Protein 5LJL (pdb70)

Structure (mmCIF, N/CA/C/O backbone):
data_5LJL
#
_entry.id   5LJL
#
_cell.length_a   29.871
_cell.length_b   60.707
_cell.length_c   61.803
_cell.angle_alpha   90.00
_cell.angle_beta   90.00
_cell.angle_gamma   90.00
#
_symmetry.space_group_name_H-M   'P 21 21 21'
#
loop_
_entity.id
_entity.type
_entity.pdbx_description
1 polymer Flavodoxin
2 non-polymer 'PHOSPHATE ION'
3 water water
#
loop_
_atom_site.group_PDB
_atom_site.id
_atom_site.type_symbol
_atom_site.label_atom_id
_atom_site.label_alt_id
_atom_site.label_comp_id
_atom_site.label_asym_id
_atom_site.label_entity_id
_atom_site.label_seq_id
_atom_site.pdbx_PDB_ins_code
_atom_site.Cartn_x
_atom_site.Cartn_y
_atom_site.Cartn_z
_atom_site.occupancy
_atom_site.B_iso_or_equiv
_atom_site.auth_seq_id
_atom_site.auth_comp_id
_atom_site.auth_asym_id
_atom_site.auth_atom_id
_atom_site.pdbx_PDB_model_num
ATOM 1 N N . GLY A 1 1 ? -5.589 -1.032 -1.921 1.00 34.42 0 GLY A N 1
ATOM 2 C CA . GLY A 1 1 ? -4.187 -0.497 -1.847 1.00 33.18 0 GLY A CA 1
ATOM 3 C C . GLY A 1 1 ? -3.144 -1.593 -1.657 1.00 28.28 0 GLY A C 1
ATOM 4 O O . GLY A 1 1 ? -3.461 -2.738 -1.361 1.00 27.35 0 GLY A O 1
ATOM 5 N N . MET A 1 2 ? -1.877 -1.205 -1.735 1.00 25.94 1 MET A N 1
ATOM 6 C CA . MET A 1 2 ? -0.751 -2.126 -1.506 1.00 23.50 1 MET A CA 1
ATOM 7 C C . MET A 1 2 ? -0.816 -2.854 -0.161 1.00 27.82 1 MET A C 1
ATOM 8 O O . MET A 1 2 ? -0.424 -4.024 -0.066 1.00 27.69 1 MET A O 1
ATOM 13 N N . ALA A 1 3 ? -1.351 -2.161 0.862 1.00 26.22 2 ALA A N 1
ATOM 14 C CA . ALA A 1 3 ? -1.456 -2.619 2.264 1.00 21.41 2 ALA A CA 1
ATOM 15 C C . ALA A 1 3 ? -2.034 -1.404 3.047 1.00 19.78 2 ALA A C 1
ATOM 16 O O . ALA A 1 3 ? -2.190 -0.336 2.453 1.00 17.23 2 ALA A O 1
ATOM 18 N N . LEU A 1 4 ? -2.300 -1.574 4.343 1.00 18.66 3 LEU A N 1
ATOM 19 C CA . LEU A 1 4 ? -2.747 -0.498 5.249 1.00 16.32 3 LEU A CA 1
ATOM 20 C C . LEU A 1 4 ? -1.651 -0.197 6.314 1.00 14.92 3 LEU A C 1
ATOM 21 O O . LEU A 1 4 ? -1.226 -1.121 6.996 1.00 14.91 3 LEU A O 1
ATOM 26 N N . ALA A 1 5 ? -1.117 1.026 6.337 1.00 13.49 4 ALA A N 1
ATOM 27 C CA . ALA A 1 5 ? -0.144 1.479 7.351 1.00 12.22 4 ALA A CA 1
ATOM 28 C C . ALA A 1 5 ? -0.875 2.481 8.289 1.00 12.76 4 ALA A C 1
ATOM 29 O O . ALA A 1 5 ? -1.587 3.370 7.802 1.00 13.15 4 ALA A O 1
ATOM 31 N N . LYS A 1 6 ? -0.708 2.324 9.619 1.00 11.44 5 LYS A N 1
ATOM 32 C CA . LYS A 1 6 ? -1.227 3.289 10.648 1.00 11.93 5 LYS A CA 1
ATOM 33 C C . LYS A 1 6 ? -0.005 3.921 11.297 1.00 11.39 5 LYS A C 1
ATOM 34 O O . LYS A 1 6 ? 0.864 3.187 11.801 1.00 11.63 5 LYS A O 1
ATOM 40 N N . ILE A 1 7 ? 0.130 5.226 11.136 1.00 10.36 6 ILE A N 1
ATOM 41 C CA . ILE A 1 7 ? 1.214 6.005 11.739 1.00 10.39 6 ILE A CA 1
ATOM 42 C C . ILE A 1 7 ? 0.636 6.810 12.898 1.00 12.07 6 ILE A C 1
ATOM 43 O O . ILE A 1 7 ? -0.356 7.585 12.700 1.00 11.85 6 ILE A O 1
ATOM 48 N N . VAL A 1 8 ? 1.197 6.642 14.089 1.00 11.31 7 VAL A N 1
ATOM 49 C CA . VAL A 1 8 ? 0.727 7.376 15.280 1.00 11.84 7 VAL A CA 1
ATOM 50 C C . VAL A 1 8 ? 1.853 8.257 15.731 1.00 11.47 7 VAL A C 1
ATOM 51 O O . VAL A 1 8 ? 2.981 7.759 15.929 1.00 10.78 7 VAL A O 1
ATOM 55 N N . PHE A 1 9 ? 1.576 9.537 15.929 1.00 9.68 8 PHE A N 1
ATOM 56 C CA . PHE A 1 9 ? 2.611 10.490 16.282 1.00 10.91 8 PHE A CA 1
ATOM 57 C C . PHE A 1 9 ? 2.309 11.281 17.564 1.00 10.91 8 PHE A C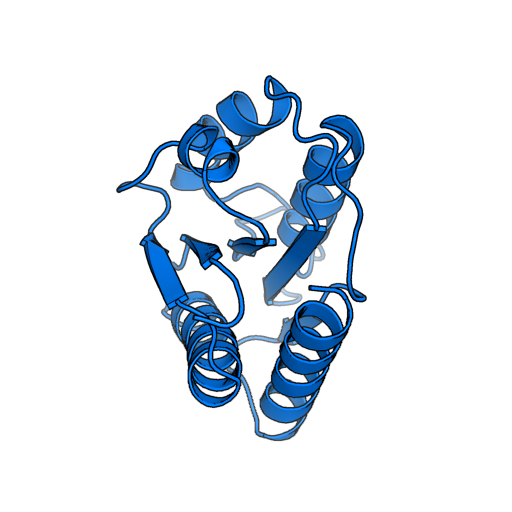 1
ATOM 58 O O . PHE A 1 9 ? 1.130 11.423 17.979 1.00 11.78 8 PHE A O 1
ATOM 66 N N . ALA A 1 10 ? 3.363 11.749 18.196 1.00 12.28 9 ALA A N 1
ATOM 67 C CA . ALA A 1 10 ? 3.299 12.772 19.236 1.00 12.72 9 ALA A CA 1
ATOM 68 C C . ALA A 1 10 ? 4.279 13.878 18.794 1.00 12.34 9 ALA A C 1
ATOM 69 O O . ALA A 1 10 ? 5.403 13.563 18.365 1.00 13.31 9 ALA A O 1
ATOM 71 N N . SER A 1 11 ? 3.913 15.129 18.996 1.00 12.74 10 SER A N 1
ATOM 72 C CA . SER A 1 11 ? 4.711 16.246 18.528 1.00 13.40 10 SER A CA 1
ATOM 73 C C . SER A 1 11 ? 4.401 17.475 19.369 1.00 16.05 10 SER A C 1
ATOM 74 O O . SER A 1 11 ? 3.224 17.826 19.496 1.00 16.28 10 SER A O 1
ATOM 77 N N . MET A 1 12 ? 5.420 18.090 19.944 1.00 16.34 11 MET A N 1
ATOM 78 C CA . MET A 1 12 ? 5.253 19.346 20.736 1.00 18.56 11 MET A CA 1
ATOM 79 C C . MET A 1 12 ? 5.525 20.577 19.876 1.00 17.59 11 MET A C 1
ATOM 80 O O . MET A 1 12 ? 4.711 21.531 19.895 1.00 18.06 11 MET A O 1
ATOM 85 N N . THR A 1 13 ? 6.666 20.603 19.187 1.00 16.27 12 THR A N 1
ATOM 86 C CA . THR A 1 13 ? 7.096 21.756 18.391 1.00 15.60 12 THR A CA 1
ATOM 87 C C . THR A 1 13 ? 7.127 21.451 16.858 1.00 14.61 12 THR A C 1
ATOM 88 O O . THR A 1 13 ? 7.709 22.182 16.075 1.00 14.81 12 THR A O 1
ATOM 92 N N . GLY A 1 14 ? 6.321 20.458 16.439 1.00 14.52 13 GLY A N 1
ATOM 93 C CA . GLY A 1 14 ? 6.073 20.195 15.006 1.00 13.50 13 GLY A CA 1
ATOM 94 C C . GLY A 1 14 ? 7.036 19.318 14.244 1.00 13.24 13 GLY A C 1
ATOM 95 O O . GLY A 1 14 ? 6.708 18.854 13.137 1.00 14.76 13 GLY A O 1
ATOM 96 N N . ASN A 1 15 ? 8.219 19.088 14.783 1.00 13.16 14 ASN A N 1
ATOM 97 C CA . ASN A 1 15 ? 9.221 18.361 14.009 1.00 12.86 14 ASN A CA 1
ATOM 98 C C . ASN A 1 15 ? 8.806 16.945 13.759 1.00 11.53 14 ASN A C 1
ATOM 99 O O . ASN A 1 15 ? 8.996 16.379 12.641 1.00 11.19 14 ASN A O 1
ATOM 104 N N . THR A 1 16 ? 8.318 16.295 14.812 1.00 10.23 15 THR A N 1
ATOM 105 C CA . THR A 1 16 ? 7.935 14.915 14.717 1.00 11.23 15 THR A CA 1
ATOM 106 C C . THR A 1 16 ? 6.725 14.724 13.862 1.00 11.67 15 THR A C 1
ATOM 107 O O . THR A 1 16 ? 6.647 13.747 13.131 1.00 12.15 15 THR A O 1
ATOM 111 N N . GLU A 1 17 ? 5.772 15.672 13.880 1.00 12.41 16 GLU A N 1
ATOM 112 C CA . GLU A 1 17 ? 4.648 15.614 12.969 1.00 12.86 16 GLU A CA 1
ATOM 113 C C . GLU A 1 17 ? 5.073 15.661 11.481 1.00 12.54 16 GLU A C 1
ATOM 114 O O . GLU A 1 17 ? 4.600 14.829 10.653 1.00 13.15 16 GLU A O 1
ATOM 120 N N . GLU A 1 18 ? 6.032 16.514 11.194 1.00 13.43 17 GLU A N 1
ATOM 121 C CA . GLU A 1 18 ? 6.533 16.690 9.840 1.00 15.31 17 GLU A CA 1
ATOM 122 C C . GLU A 1 18 ? 7.206 15.382 9.349 1.00 14.26 17 GLU A C 1
ATOM 123 O O . GLU A 1 18 ? 7.025 14.947 8.211 1.00 13.65 17 GLU A O 1
ATOM 129 N N . ILE A 1 19 ? 7.931 14.754 10.250 1.00 12.77 18 ILE A N 1
ATOM 130 C CA . ILE A 1 19 ? 8.585 13.458 9.981 1.00 12.83 18 ILE A CA 1
ATOM 131 C C . ILE A 1 19 ? 7.590 12.373 9.706 1.00 12.47 18 ILE A C 1
ATOM 132 O O . ILE A 1 19 ? 7.799 11.574 8.773 1.00 12.79 18 ILE A O 1
ATOM 137 N N . ALA A 1 20 ? 6.526 12.292 10.516 1.00 11.33 19 ALA A N 1
ATOM 138 C CA . ALA A 1 20 ? 5.441 11.326 10.289 1.00 12.02 19 ALA A CA 1
ATOM 139 C C . ALA A 1 20 ? 4.869 11.527 8.876 1.00 12.45 19 ALA A C 1
ATOM 140 O O . ALA A 1 20 ? 4.562 10.575 8.134 1.00 11.56 19 ALA A O 1
ATOM 142 N N . ASP A 1 21 ? 4.635 12.793 8.552 1.00 15.12 20 ASP A N 1
ATOM 143 C CA . ASP A 1 21 ? 4.087 13.168 7.251 1.00 16.01 20 ASP A CA 1
ATOM 144 C C . ASP A 1 21 ? 4.967 12.810 6.056 1.00 14.27 20 ASP A C 1
ATOM 145 O O . ASP A 1 21 ? 4.407 12.366 5.012 1.00 15.02 20 ASP A O 1
ATOM 150 N N . ILE A 1 22 ? 6.284 12.943 6.208 1.00 12.78 21 ILE A N 1
ATOM 151 C CA . ILE A 1 22 ? 7.202 12.509 5.176 1.00 13.21 21 ILE A CA 1
ATOM 152 C C . ILE A 1 22 ? 7.066 11.007 4.909 1.00 13.61 21 ILE A C 1
ATOM 153 O O . ILE A 1 22 ? 7.096 10.559 3.746 1.00 12.05 21 ILE A O 1
ATOM 158 N N . VAL A 1 23 ? 7.035 10.229 5.998 1.00 11.37 22 VAL A N 1
ATOM 159 C CA . VAL A 1 23 ? 6.892 8.786 5.850 1.00 12.23 22 VAL A CA 1
ATOM 160 C C . VAL A 1 23 ? 5.559 8.409 5.206 1.00 11.66 22 VAL A C 1
ATOM 161 O O . VAL A 1 23 ? 5.541 7.627 4.257 1.00 13.31 22 VAL A O 1
ATOM 165 N N . ALA A 1 24 ? 4.456 9.025 5.678 1.00 12.21 23 ALA A N 1
ATOM 166 C CA . ALA A 1 24 ? 3.124 8.806 5.153 1.00 12.39 23 ALA A CA 1
ATOM 167 C C . ALA A 1 24 ? 3.074 9.096 3.669 1.00 13.42 23 ALA A C 1
ATOM 168 O O . ALA A 1 24 ? 2.489 8.318 2.954 1.00 14.45 23 ALA A O 1
ATOM 170 N N . ASP A 1 25 ? 3.685 10.207 3.249 1.00 13.48 24 ASP A N 1
ATOM 171 C CA . ASP A 1 25 ? 3.634 10.625 1.849 1.00 15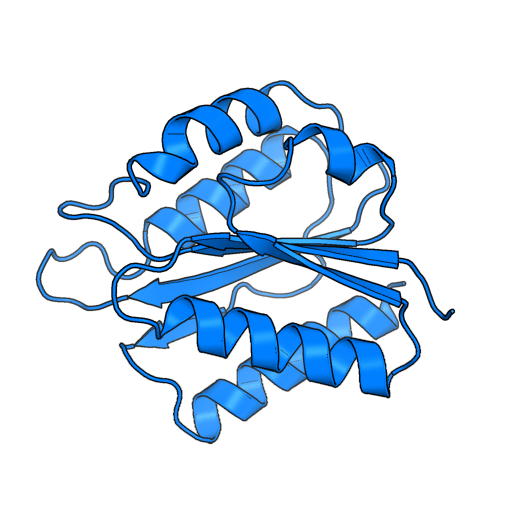.10 24 ASP A CA 1
ATOM 172 C C . ASP A 1 25 ? 4.352 9.629 0.946 1.00 14.19 24 ASP A C 1
ATOM 173 O O . ASP A 1 25 ? 3.830 9.310 -0.173 1.00 15.11 24 ASP A O 1
ATOM 178 N N . LYS A 1 26 ? 5.488 9.081 1.390 1.00 12.27 25 LYS A N 1
ATOM 179 C CA . LYS A 1 26 ? 6.195 8.099 0.529 1.00 12.16 25 LYS A CA 1
ATOM 180 C C . LYS A 1 26 ? 5.325 6.821 0.454 1.00 11.49 25 LYS A C 1
ATOM 181 O O . LYS A 1 26 ? 5.130 6.240 -0.613 1.00 12.17 25 LYS A O 1
ATOM 187 N N . LEU A 1 27 ? 4.803 6.348 1.592 1.00 10.90 26 LEU A N 1
ATOM 188 C CA . LEU A 1 27 ? 3.933 5.169 1.590 1.00 11.29 26 LEU A CA 1
ATOM 189 C C . LEU A 1 27 ? 2.699 5.310 0.680 1.00 12.35 26 LEU A C 1
ATOM 190 O O . LEU A 1 27 ? 2.354 4.340 -0.029 1.00 11.92 26 LEU A O 1
ATOM 195 N N . ARG A 1 28 ? 2.096 6.498 0.691 1.00 14.03 27 ARG A N 1
ATOM 196 C CA . ARG A 1 28 ? 0.969 6.752 -0.223 1.00 13.16 27 ARG A CA 1
ATOM 197 C C . ARG A 1 28 ? 1.414 6.705 -1.679 1.00 14.12 27 ARG A C 1
ATOM 198 O O . ARG A 1 28 ? 0.777 6.042 -2.487 1.00 14.41 27 ARG A O 1
ATOM 206 N N . ASP A 1 29 ? 2.557 7.296 -1.968 1.00 13.90 28 ASP A N 1
ATOM 207 C CA . ASP A 1 29 ? 3.097 7.297 -3.345 1.00 14.89 28 ASP A CA 1
ATOM 208 C C . ASP A 1 29 ? 3.392 5.895 -3.812 1.00 15.96 28 ASP A C 1
ATOM 209 O O . ASP A 1 29 ? 3.391 5.671 -5.039 1.00 16.87 28 ASP A O 1
ATOM 214 N N . LEU A 1 30 ? 3.712 4.973 -2.884 1.00 13.09 29 LEU A N 1
ATOM 215 C CA . LEU A 1 30 ? 3.933 3.530 -3.196 1.00 12.55 29 LEU A CA 1
ATOM 216 C C . LEU A 1 30 ? 2.666 2.689 -3.273 1.00 12.63 29 LEU A C 1
ATOM 217 O O . LEU A 1 30 ? 2.682 1.485 -3.538 1.00 14.36 29 LEU A O 1
ATOM 222 N N . GLY A 1 31 ? 1.545 3.334 -3.069 1.00 13.09 30 GLY A N 1
ATOM 223 C CA . GLY A 1 31 ? 0.276 2.629 -3.193 1.00 14.21 30 GLY A CA 1
ATOM 224 C C . GLY A 1 31 ? -0.377 2.112 -1.965 1.00 16.14 30 GLY A C 1
ATOM 225 O O . GLY A 1 31 ? -1.407 1.435 -2.062 1.00 18.57 30 GLY A O 1
ATOM 226 N N . LEU A 1 32 ? 0.178 2.397 -0.773 1.00 14.62 31 LEU A N 1
ATOM 227 C CA . LEU A 1 32 ? -0.504 1.969 0.454 1.00 15.47 31 LEU A CA 1
ATOM 228 C C . LEU A 1 32 ? -1.636 2.970 0.844 1.00 15.83 31 LEU A C 1
ATOM 229 O O . LEU A 1 32 ? -1.595 4.148 0.477 1.00 17.09 31 LEU A O 1
ATOM 234 N N . ASP A 1 33 ? -2.609 2.440 1.587 1.00 17.43 32 ASP A N 1
ATOM 235 C CA . ASP A 1 33 ? -3.553 3.273 2.308 1.00 20.37 32 ASP A CA 1
ATOM 236 C C . ASP A 1 33 ? -2.837 3.623 3.591 1.00 16.93 32 ASP A C 1
ATOM 237 O O . ASP A 1 33 ? -2.278 2.725 4.213 1.00 17.49 32 ASP A O 1
ATOM 242 N N . VAL A 1 34 ? -2.879 4.882 3.986 1.00 17.03 33 VAL A N 1
ATOM 243 C CA . VAL A 1 34 ? -2.240 5.283 5.243 1.00 17.88 33 VAL A CA 1
ATOM 244 C C . VAL A 1 34 ? -3.111 6.185 6.100 1.00 18.59 33 VAL A C 1
ATOM 245 O O . VAL A 1 34 ? -3.723 7.153 5.581 1.00 18.17 33 VA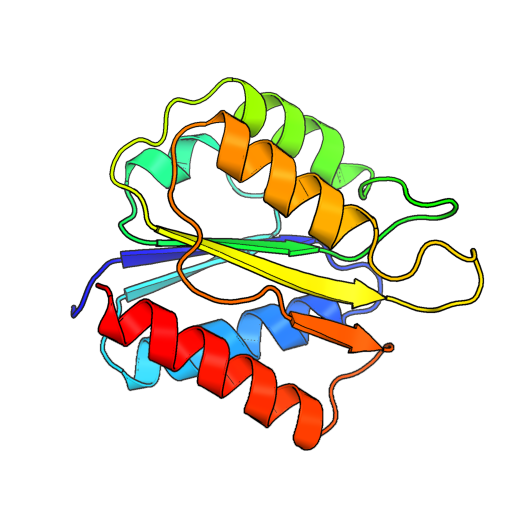L A O 1
ATOM 249 N N . ASP A 1 35 ? -3.194 5.828 7.377 1.00 14.01 34 ASP A N 1
ATOM 250 C CA . ASP A 1 35 ? -3.783 6.713 8.392 1.00 15.25 34 ASP A CA 1
ATOM 251 C C . ASP A 1 35 ? -2.646 7.379 9.173 1.00 13.67 34 ASP A C 1
ATOM 252 O O . ASP A 1 35 ? -1.708 6.670 9.549 1.00 13.82 34 ASP A O 1
ATOM 257 N N . VAL A 1 36 ? -2.731 8.679 9.462 1.00 12.85 35 VAL A N 1
ATOM 258 C CA . VAL A 1 36 ? -1.729 9.441 10.231 1.00 15.08 35 VAL A CA 1
ATOM 259 C C . VAL A 1 36 ? -2.536 10.147 11.325 1.00 15.52 35 VAL A C 1
ATOM 260 O O . VAL A 1 36 ? -3.426 10.970 11.033 1.00 15.44 35 VAL A O 1
ATOM 264 N N . ASP A 1 37 ? -2.286 9.785 12.568 1.00 15.18 36 ASP A N 1
ATOM 265 C CA . ASP A 1 37 ? -3.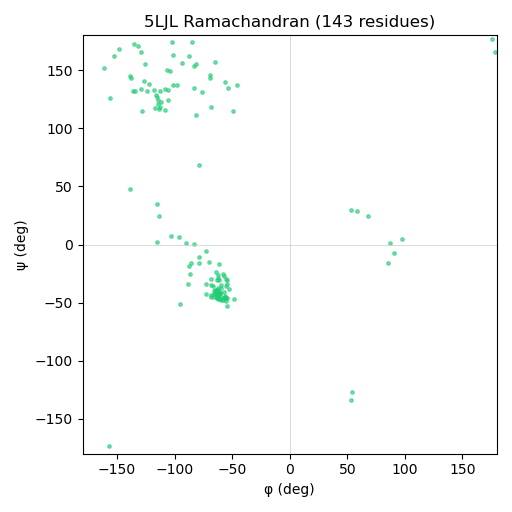082 10.329 13.679 1.00 15.84 36 ASP A CA 1
ATOM 266 C C . ASP A 1 37 ? -2.208 10.683 14.858 1.00 15.17 36 ASP A C 1
ATOM 267 O O . ASP A 1 37 ? -1.261 9.972 15.168 1.00 12.93 36 ASP A O 1
ATOM 272 N N . GLU A 1 38 ? -2.560 11.779 15.553 1.00 15.99 37 GLU A N 1
ATOM 273 C CA . GLU A 1 38 ? -1.934 12.088 16.828 1.00 17.43 37 GLU A CA 1
ATOM 274 C C . GLU A 1 38 ? -2.373 11.087 17.831 1.00 14.90 37 GLU A C 1
ATOM 275 O O . GLU A 1 38 ? -3.520 10.568 17.733 1.00 14.68 37 GLU A O 1
ATOM 281 N N . CYS A 1 39 ? -1.450 10.717 18.723 1.00 13.54 38 CYS A N 1
ATOM 282 C CA . CYS A 1 39 ? -1.695 9.675 19.689 1.00 15.49 38 CYS A CA 1
ATOM 283 C C . CYS A 1 39 ? -2.897 9.901 20.599 1.00 18.14 38 CYS A C 1
ATOM 284 O O . CYS A 1 39 ? -3.490 8.902 21.005 1.00 20.18 38 CYS A O 1
ATOM 287 N N . THR A 1 40 ? -3.282 11.165 20.843 1.00 20.33 39 THR A N 1
ATOM 288 C CA . THR A 1 40 ? -4.500 11.449 21.642 1.00 25.60 39 THR A CA 1
ATOM 289 C C . THR A 1 40 ? -5.789 11.139 20.888 1.00 24.62 39 THR A C 1
ATOM 290 O O . THR A 1 40 ? -6.847 11.304 21.450 1.00 23.88 39 THR A O 1
ATOM 294 N N . THR A 1 41 ? -5.737 10.772 19.611 1.00 19.43 40 THR A N 1
ATOM 295 C CA . THR A 1 41 ? -6.964 10.629 18.836 1.00 16.25 40 THR A CA 1
ATOM 296 C C . THR A 1 41 ? -7.234 9.189 18.363 1.00 15.54 40 THR A C 1
ATOM 297 O O . THR A 1 41 ? -8.161 8.975 17.583 1.00 15.98 40 THR A O 1
ATOM 301 N N . VAL A 1 42 ? -6.357 8.243 18.745 1.00 15.58 41 VAL A N 1
ATOM 302 C CA . VAL A 1 42 ? -6.555 6.857 18.342 1.00 14.57 41 VAL A CA 1
ATOM 303 C C . VAL A 1 42 ? -6.318 5.938 19.543 1.00 13.92 41 VAL A C 1
ATOM 304 O O . VAL A 1 42 ? -5.855 6.390 20.596 1.00 14.71 41 VAL A O 1
ATOM 308 N N . ASP A 1 43 ? -6.619 4.656 19.355 1.00 14.33 42 ASP A N 1
ATOM 309 C CA A ASP A 1 43 ? -6.308 3.620 20.353 0.50 14.28 42 ASP A CA 1
ATOM 310 C CA B ASP A 1 43 ? -6.338 3.594 20.334 0.50 14.11 42 ASP A CA 1
ATOM 311 C C . ASP A 1 43 ? -5.172 2.771 19.855 1.00 13.10 42 ASP A C 1
ATOM 312 O O . ASP A 1 43 ? -5.120 2.480 18.654 1.00 12.09 42 ASP A O 1
ATOM 321 N N . ALA A 1 44 ? -4.277 2.373 20.748 1.00 13.76 43 ALA A N 1
ATOM 322 C CA . ALA A 1 44 ? -3.173 1.452 20.322 1.00 13.07 43 ALA A CA 1
ATOM 323 C C . ALA A 1 44 ? -3.753 0.220 19.608 1.00 12.41 43 ALA A C 1
ATOM 324 O O . ALA A 1 44 ? -3.191 -0.291 18.607 1.00 12.34 43 ALA A O 1
ATOM 326 N N . SER A 1 45 ? -4.892 -0.296 20.090 1.00 12.29 44 SER A N 1
ATOM 327 C CA . SER A 1 45 ? -5.503 -1.483 19.505 1.00 13.65 44 SER A CA 1
ATOM 328 C C . SER A 1 45 ? -5.921 -1.356 18.043 1.00 13.47 44 SER A C 1
ATOM 329 O O . SER A 1 45 ? -6.120 -2.392 17.340 1.00 13.76 44 SER A O 1
ATOM 332 N N . ASP A 1 46 ? -6.028 -0.142 17.524 1.00 12.75 45 ASP A N 1
ATOM 333 C CA . ASP A 1 46 ? -6.297 0.072 16.114 1.00 13.50 45 ASP A CA 1
ATOM 334 C C . ASP A 1 46 ? -5.223 -0.579 15.259 1.00 12.69 45 ASP A C 1
ATOM 335 O O . ASP A 1 46 ? -5.494 -0.939 14.117 1.00 13.05 45 ASP A O 1
ATOM 340 N N . PHE A 1 47 ? -4.028 -0.748 15.808 1.00 12.64 46 PHE A N 1
ATOM 341 C CA . PHE A 1 47 ? -2.945 -1.500 15.101 1.00 12.04 46 PHE A CA 1
ATOM 342 C C . PHE A 1 47 ? -3.321 -2.919 14.662 1.00 13.32 46 PHE A C 1
ATOM 343 O O . PHE A 1 47 ? -2.736 -3.418 13.651 1.00 14.58 46 PHE A O 1
ATOM 351 N N . LEU A 1 48 ? -4.223 -3.575 15.407 1.00 13.07 47 LEU A N 1
ATOM 352 C CA . LEU A 1 48 ? -4.689 -4.923 14.948 1.00 14.75 47 LEU A CA 1
ATOM 353 C C . LEU A 1 48 ? -5.226 -4.941 13.548 1.00 15.19 47 LEU A C 1
ATOM 354 O O . LEU A 1 48 ? -5.156 -5.982 12.888 1.00 16.43 47 LEU A O 1
ATOM 359 N N . GLU A 1 49 ? -5.812 -3.824 13.118 1.00 14.94 48 GLU A N 1
ATOM 360 C CA . GLU A 1 49 ? -6.379 -3.697 11.783 1.00 17.73 48 GLU A CA 1
ATOM 361 C C . GLU A 1 49 ? -5.384 -3.448 10.675 1.00 18.15 48 GLU A C 1
ATOM 362 O O . GLU A 1 49 ? -5.720 -3.581 9.496 1.00 21.15 48 GLU A O 1
ATOM 368 N N . ALA A 1 50 ? -4.151 -3.050 10.988 1.00 15.46 49 ALA A N 1
ATOM 369 C CA . ALA A 1 50 ? -3.217 -2.655 9.949 1.00 15.92 49 ALA A CA 1
ATOM 370 C C . ALA A 1 50 ? -2.193 -3.729 9.617 1.00 14.70 49 ALA A C 1
ATOM 371 O O . ALA A 1 50 ? -1.947 -4.639 10.386 1.00 16.76 49 ALA A O 1
ATOM 373 N N . ASP A 1 51 ? -1.549 -3.576 8.481 1.00 13.66 50 ASP A N 1
ATOM 374 C CA . ASP A 1 51 ? -0.409 -4.456 8.121 1.00 14.11 50 ASP A CA 1
ATOM 375 C C . ASP A 1 51 ? 0.880 -3.877 8.652 1.00 13.99 50 ASP A C 1
ATOM 376 O O . ASP A 1 51 ? 1.824 -4.645 8.992 1.00 14.62 50 ASP A O 1
ATOM 381 N N . ILE A 1 52 ? 0.975 -2.544 8.682 1.00 12.58 51 ILE A N 1
ATOM 382 C CA . ILE A 1 52 ? 2.199 -1.862 9.189 1.00 12.88 51 ILE A CA 1
ATOM 383 C C . ILE A 1 52 ? 1.776 -0.936 10.282 1.00 12.62 51 ILE A C 1
ATOM 384 O O . ILE A 1 52 ? 0.786 -0.225 10.151 1.00 12.67 51 ILE A O 1
ATOM 389 N N . ALA A 1 53 ? 2.491 -0.998 11.392 1.00 11.06 52 ALA A N 1
ATOM 390 C CA . ALA A 1 53 ? 2.338 -0.080 12.573 1.00 10.63 52 ALA A CA 1
ATOM 391 C C . ALA A 1 53 ? 3.583 0.781 12.756 1.00 9.66 52 ALA A C 1
ATOM 392 O O . ALA A 1 53 ? 4.656 0.193 12.933 1.00 9.30 52 ALA A O 1
ATOM 394 N N . ILE A 1 54 ? 3.434 2.108 12.787 1.00 9.14 53 ILE A N 1
ATOM 395 C CA . ILE A 1 54 ? 4.555 3.047 12.941 1.00 9.07 53 ILE A CA 1
ATOM 396 C C . ILE A 1 54 ? 4.224 4.028 14.083 1.00 9.75 53 ILE A C 1
ATOM 397 O O . ILE A 1 54 ? 3.085 4.590 14.130 1.00 9.69 53 ILE A O 1
ATOM 402 N N . VAL A 1 55 ? 5.210 4.241 14.954 1.00 8.91 54 VAL A N 1
ATOM 403 C CA . VAL A 1 55 ? 5.178 5.310 15.940 1.00 8.85 54 VAL A CA 1
ATOM 404 C C . VAL A 1 55 ? 6.246 6.315 15.574 1.00 9.11 54 VAL A C 1
ATOM 405 O O . VAL A 1 55 ? 7.396 5.930 15.308 1.00 8.78 54 VAL A O 1
ATOM 409 N N . ALA A 1 56 ? 5.824 7.580 15.581 1.00 9.61 55 ALA A N 1
ATOM 410 C CA . ALA A 1 56 ? 6.743 8.710 15.447 1.00 8.88 55 ALA A CA 1
ATOM 411 C C . ALA A 1 56 ? 6.659 9.506 16.733 1.00 9.92 55 ALA A C 1
ATOM 412 O O . ALA A 1 56 ? 5.593 10.041 17.067 1.00 11.61 55 ALA A O 1
ATOM 414 N N . THR A 1 57 ? 7.731 9.629 17.486 1.00 9.76 56 THR A N 1
ATOM 415 C CA . THR A 1 57 ? 7.684 10.302 18.795 1.00 10.96 56 THR A CA 1
ATOM 416 C C . THR A 1 57 ? 8.867 11.204 19.075 1.00 10.29 56 THR A C 1
ATOM 417 O O . THR A 1 57 ? 9.985 10.880 18.738 1.00 11.17 56 THR A O 1
ATOM 421 N N . TYR A 1 58 ? 8.613 12.306 19.767 1.00 10.72 57 TYR A N 1
ATOM 422 C CA . TYR A 1 58 ? 9.666 13.120 20.405 1.00 11.24 57 TYR A CA 1
ATOM 423 C C . TYR A 1 58 ? 9.946 12.448 21.800 1.00 12.14 57 TYR A C 1
ATOM 424 O O . TYR A 1 58 ? 9.294 11.489 22.185 1.00 12.14 57 TYR A O 1
ATOM 433 N N . THR A 1 59 ? 10.946 12.960 22.484 1.00 11.94 58 THR A N 1
ATOM 434 C CA . THR A 1 59 ? 11.350 12.487 23.804 1.00 12.82 58 THR A CA 1
ATOM 435 C C . THR A 1 59 ? 11.262 13.705 24.768 1.00 14.80 58 THR A C 1
ATOM 436 O O . THR A 1 59 ? 11.669 14.801 24.416 1.00 14.68 58 THR A O 1
ATOM 440 N N . TYR A 1 60 ? 10.754 13.486 25.979 1.00 17.00 59 TYR A N 1
ATOM 441 C CA . TYR A 1 60 ? 10.434 14.570 26.880 1.00 23.80 59 TYR A CA 1
ATOM 442 C C . TYR A 1 60 ? 11.399 14.545 28.073 1.00 27.38 59 TYR A C 1
ATOM 443 O O . TYR A 1 60 ? 11.554 13.517 28.710 1.00 28.05 59 TYR A O 1
ATOM 452 N N . GLY A 1 61 ? 12.106 15.661 28.285 1.00 31.82 60 GLY A N 1
ATOM 453 C CA . GLY A 1 61 ? 13.090 15.784 29.359 1.00 29.94 60 GLY A CA 1
ATOM 454 C C . GLY A 1 61 ? 14.115 14.677 29.343 1.00 28.26 60 GLY A C 1
ATOM 455 O O . GLY A 1 61 ? 14.626 14.227 28.266 1.00 26.72 60 GLY A O 1
ATOM 456 N N . ASP A 1 62 ? 14.340 14.139 30.528 1.00 28.42 61 ASP A N 1
ATOM 457 C CA . ASP A 1 62 ? 15.373 13.166 30.734 1.00 30.20 61 ASP A CA 1
ATOM 458 C C . ASP A 1 62 ? 14.876 11.794 30.229 1.00 29.88 61 ASP A C 1
ATOM 459 O O . ASP A 1 62 ? 14.649 10.866 31.037 1.00 29.18 61 ASP A O 1
ATOM 464 N N . GLY A 1 63 ? 14.721 11.678 28.899 1.00 23.21 62 GLY A N 1
ATOM 465 C CA . GLY A 1 63 ? 14.449 10.404 28.264 1.00 23.74 62 GLY A CA 1
ATOM 466 C C . GLY A 1 63 ? 13.104 9.773 28.538 1.00 23.25 62 GLY A C 1
ATOM 467 O O . GLY A 1 63 ? 12.998 8.557 28.458 1.00 24.39 62 GLY A O 1
ATOM 468 N N . GLU A 1 64 ? 12.113 10.586 28.880 1.00 20.32 63 GLU A N 1
ATOM 469 C CA . GLU A 1 64 ? 10.809 10.110 29.091 1.00 20.40 63 GLU A CA 1
ATOM 470 C C . GLU A 1 64 ? 9.994 10.081 27.771 1.00 17.09 63 GLU A C 1
ATOM 471 O O . GLU A 1 64 ? 10.269 10.748 26.720 1.00 15.51 63 GLU A O 1
ATOM 477 N N . LEU A 1 65 ? 8.932 9.305 27.858 1.00 15.39 64 LEU A N 1
ATOM 478 C CA . LEU A 1 65 ? 7.922 9.331 26.875 1.00 14.22 64 LEU A CA 1
ATOM 479 C C . LEU A 1 65 ? 7.170 10.681 26.982 1.00 14.30 64 LEU A C 1
ATOM 480 O O . LEU A 1 65 ? 7.072 11.256 28.079 1.00 15.43 64 LEU A O 1
ATOM 485 N N . PRO A 1 66 ? 6.706 11.232 25.845 1.00 13.10 65 PRO A N 1
ATOM 486 C CA . PRO A 1 66 ? 5.680 12.257 25.918 1.00 12.68 65 PRO A CA 1
ATOM 487 C C . PRO A 1 66 ? 4.553 11.878 26.878 1.00 13.69 65 PRO A C 1
ATOM 488 O O . PRO A 1 66 ? 4.070 10.743 26.882 1.00 13.06 65 PRO A O 1
ATOM 492 N N . ASP A 1 67 ? 4.117 12.879 27.678 1.00 14.33 66 ASP A N 1
ATOM 493 C CA . ASP A 1 67 ? 3.029 12.662 28.595 1.00 15.88 66 ASP A CA 1
ATOM 494 C C . ASP A 1 67 ? 1.862 11.980 27.904 1.00 14.53 66 ASP A C 1
ATOM 49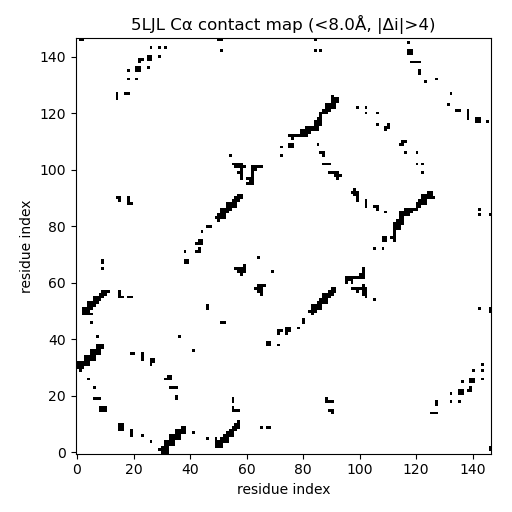5 O O . ASP A 1 67 ? 1.277 11.019 28.396 1.00 18.58 66 ASP A O 1
ATOM 500 N N . GLU A 1 68 ? 1.503 12.500 26.727 1.00 15.91 67 GLU A N 1
ATOM 501 C CA . GLU A 1 68 ? 0.357 12.020 25.987 1.00 15.88 67 GLU A CA 1
ATOM 502 C C . GLU A 1 68 ? 0.579 10.594 25.382 1.00 16.01 67 GLU A C 1
ATOM 503 O O . GLU A 1 68 ? -0.380 9.952 24.921 1.00 18.30 67 GLU A O 1
ATOM 509 N N . MET A 1 69 ? 1.828 10.146 25.350 1.00 14.02 68 MET A N 1
ATOM 510 C CA . MET A 1 69 ? 2.211 8.809 24.928 1.00 14.78 68 MET A CA 1
ATOM 511 C C . MET A 1 69 ? 2.150 7.773 26.058 1.00 14.63 68 MET A C 1
ATOM 512 O O . MET A 1 69 ? 2.128 6.578 25.768 1.00 14.65 68 MET A O 1
ATOM 517 N N . MET A 1 70 ? 2.079 8.185 27.321 1.00 16.54 69 MET A N 1
ATOM 518 C CA . MET A 1 70 ? 2.145 7.198 28.411 1.00 17.65 69 MET A CA 1
ATOM 519 C C . MET A 1 70 ? 1.004 6.185 28.369 1.00 15.17 69 MET A C 1
ATOM 520 O O . MET A 1 70 ? 1.242 4.996 28.425 1.00 14.85 69 MET A O 1
ATOM 525 N N . ASP A 1 71 ? -0.205 6.643 28.182 1.00 15.59 70 ASP A N 1
ATOM 526 C CA . ASP A 1 71 ? -1.360 5.755 28.037 1.00 18.98 70 ASP A CA 1
ATOM 527 C C . ASP A 1 71 ? -1.326 4.851 26.787 1.00 15.87 70 ASP A C 1
ATOM 528 O O . ASP A 1 71 ? -1.657 3.698 26.824 1.00 13.92 70 ASP A O 1
ATOM 533 N N . PHE A 1 72 ? -0.899 5.435 25.653 1.00 14.52 71 PHE A N 1
ATOM 534 C CA . PHE A 1 72 ? -0.782 4.731 24.396 1.00 12.20 71 PHE A CA 1
ATOM 535 C C . PHE A 1 72 ? 0.278 3.590 24.547 1.00 11.73 71 PHE A C 1
ATOM 536 O O . PHE A 1 72 ? 0.083 2.497 24.090 1.00 12.90 71 PHE A O 1
ATOM 544 N N . TYR A 1 73 ? 1.418 3.922 25.159 1.00 11.33 72 TYR A N 1
ATOM 545 C CA . TYR A 1 73 ? 2.485 2.931 25.420 1.00 10.75 72 TYR A CA 1
ATOM 546 C C . TYR A 1 73 ? 1.926 1.767 26.267 1.00 10.86 72 TYR A C 1
ATOM 547 O O . TYR A 1 73 ? 2.244 0.615 25.990 1.00 10.53 72 TYR A O 1
ATOM 556 N N . GLU A 1 74 ? 1.199 2.107 27.341 1.00 10.86 73 GLU A N 1
ATOM 557 C CA . GLU A 1 74 ? 0.638 1.072 28.211 1.00 12.54 73 GLU A CA 1
ATOM 558 C C . GLU A 1 74 ? -0.285 0.160 27.457 1.00 12.97 73 GLU A C 1
ATOM 559 O O . GLU A 1 74 ? -0.200 -1.086 27.611 1.00 12.52 73 GLU A O 1
ATOM 565 N N . ASP A 1 75 ? -1.181 0.774 26.679 1.00 12.43 74 ASP A N 1
ATOM 566 C CA . ASP A 1 75 ? -2.091 -0.006 25.888 1.00 13.72 74 ASP A CA 1
ATOM 567 C C . ASP A 1 75 ? -1.378 -0.873 24.851 1.00 12.69 74 ASP A C 1
ATOM 568 O O . ASP A 1 75 ? -1.720 -2.082 24.691 1.00 11.74 74 ASP A O 1
ATOM 573 N N . LEU A 1 76 ? -0.381 -0.296 24.170 1.00 11.50 75 LEU A N 1
ATOM 574 C CA . LEU A 1 76 ? 0.375 -1.057 23.189 1.00 11.01 75 LEU A CA 1
ATOM 575 C C . LEU A 1 76 ? 1.141 -2.267 23.824 1.00 11.38 75 LEU A C 1
ATOM 576 O O . LEU A 1 76 ? 1.127 -3.389 23.254 1.00 11.83 75 LEU A O 1
ATOM 581 N N . ALA A 1 77 ? 1.710 -2.039 25.029 1.00 9.61 76 ALA A N 1
ATOM 582 C CA . ALA A 1 77 ? 2.525 -3.085 25.683 1.00 10.48 76 ALA A CA 1
ATOM 583 C C . ALA A 1 77 ? 1.620 -4.301 26.017 1.00 11.36 76 ALA A C 1
ATOM 584 O O . ALA A 1 77 ? 2.083 -5.418 26.211 1.00 11.91 76 ALA A O 1
ATOM 586 N N . ASP A 1 78 ? 0.350 -4.073 26.141 1.00 12.64 77 ASP A N 1
ATOM 587 C CA . ASP A 1 78 ? -0.553 -5.194 26.484 1.00 14.44 77 ASP A CA 1
ATOM 588 C C . ASP A 1 78 ? -1.093 -5.911 25.277 1.00 16.18 77 ASP A C 1
ATOM 589 O O . ASP A 1 78 ? -1.909 -6.810 25.455 1.00 15.97 77 ASP A O 1
ATOM 594 N N . LEU A 1 79 ? -0.718 -5.517 24.044 1.00 14.58 78 LEU A N 1
ATOM 595 C CA . LEU A 1 79 ? -1.292 -6.144 22.805 1.00 15.85 78 LEU A CA 1
ATOM 596 C C . LEU A 1 79 ? -0.430 -7.280 22.282 1.00 17.13 78 LEU A C 1
ATOM 597 O O . LEU A 1 79 ? 0.768 -7.307 22.552 1.00 16.71 78 LEU A O 1
ATOM 602 N N . ASN A 1 80 ? -1.033 -8.217 21.529 1.00 16.15 79 ASN A N 1
ATOM 603 C CA . ASN A 1 80 ? -0.252 -9.198 20.751 1.00 18.81 79 ASN A CA 1
ATOM 604 C C . ASN A 1 80 ? -0.403 -8.820 19.289 1.00 17.36 79 ASN A C 1
ATOM 605 O O . ASN A 1 80 ? -1.512 -8.726 18.752 1.00 21.90 79 ASN A O 1
ATOM 610 N N . LEU A 1 81 ? 0.717 -8.439 18.687 1.00 14.82 80 LEU A N 1
ATOM 611 C CA . LEU A 1 81 ? 0.817 -8.010 17.336 1.00 14.67 80 LEU A CA 1
ATOM 612 C C . LEU A 1 81 ? 1.672 -8.955 16.483 1.00 16.92 80 LEU A C 1
ATOM 613 O O . LEU A 1 81 ? 2.319 -8.540 15.510 1.00 16.87 80 LEU A O 1
ATOM 618 N N . ASN A 1 82 ? 1.606 -10.253 16.767 1.00 17.50 81 ASN A N 1
ATOM 619 C CA . ASN A 1 82 ? 2.166 -11.211 15.794 1.00 20.80 81 ASN A CA 1
ATOM 620 C C . ASN A 1 82 ? 1.613 -11.055 14.373 1.00 22.01 81 ASN A C 1
ATOM 621 O O . ASN A 1 82 ? 0.397 -10.841 14.127 1.00 2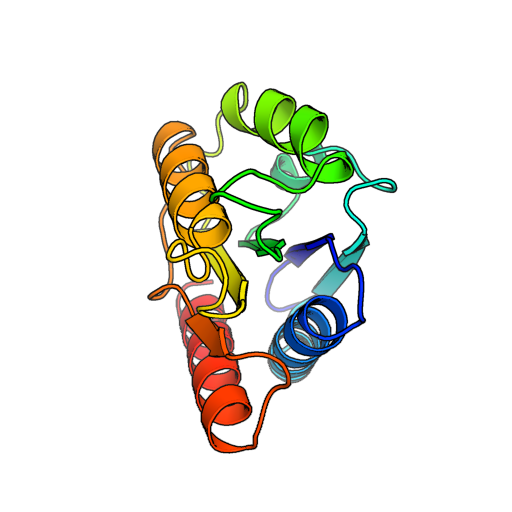4.97 81 ASN A O 1
ATOM 626 N N . GLY A 1 83 ? 2.526 -11.091 13.410 1.00 21.24 82 GLY A N 1
ATOM 627 C CA . GLY A 1 83 ? 2.151 -10.897 12.009 1.00 22.47 82 GLY A CA 1
ATOM 628 C C . GLY A 1 83 ? 2.114 -9.466 11.523 1.00 21.25 82 GLY A C 1
ATOM 629 O O . GLY A 1 83 ? 1.766 -9.231 10.366 1.00 27.79 82 GLY A O 1
ATOM 630 N N . LYS A 1 84 ? 2.448 -8.500 12.389 1.00 18.15 83 LYS A N 1
ATOM 631 C CA . LYS A 1 84 ? 2.495 -7.115 11.949 1.00 17.26 83 LYS A CA 1
ATOM 632 C C . LYS A 1 84 ? 3.979 -6.719 11.772 1.00 15.40 83 LYS A C 1
ATOM 633 O O . LYS A 1 84 ? 4.822 -7.218 12.483 1.00 16.87 83 LYS A O 1
ATOM 639 N N . ILE A 1 85 ? 4.236 -5.820 10.845 1.00 14.23 84 ILE A N 1
ATOM 640 C CA . ILE A 1 85 ? 5.550 -5.192 10.596 1.00 14.29 84 ILE A CA 1
ATOM 641 C C . ILE A 1 85 ? 5.505 -3.827 11.312 1.00 13.18 84 ILE A C 1
ATOM 642 O O . ILE A 1 85 ? 4.470 -3.091 11.196 1.00 13.95 84 ILE A O 1
ATOM 647 N N . TYR A 1 86 ? 6.591 -3.440 12.003 1.00 10.51 85 TYR A N 1
ATOM 648 C CA . TYR A 1 86 ? 6.584 -2.115 12.610 1.00 10.07 85 TYR A CA 1
ATOM 649 C C . TYR A 1 86 ? 7.855 -1.326 12.239 1.00 9.75 85 TYR A C 1
ATOM 650 O O . TYR A 1 86 ? 8.856 -1.883 11.835 1.00 10.42 85 TYR A O 1
ATOM 659 N N . GLY A 1 87 ? 7.782 -0.043 12.503 1.00 9.10 86 GLY A N 1
ATOM 660 C CA . GLY A 1 87 ? 8.949 0.810 12.544 1.00 9.21 86 GLY A CA 1
ATOM 661 C C . GLY A 1 87 ? 8.730 1.985 13.461 1.00 8.96 86 GLY A C 1
ATOM 662 O O . GLY A 1 87 ? 7.569 2.327 13.819 1.00 8.93 86 GLY A O 1
ATOM 663 N N . VAL A 1 88 ? 9.833 2.602 13.840 1.00 9.35 87 VAL A N 1
ATOM 664 C CA . VAL A 1 88 ? 9.796 3.730 14.787 1.00 9.54 87 VAL A CA 1
ATOM 665 C C . VAL A 1 88 ? 10.723 4.840 14.313 1.00 9.53 87 VAL A C 1
ATOM 666 O O . VAL A 1 88 ? 11.868 4.592 13.877 1.00 8.94 87 VAL A O 1
ATOM 670 N N . VAL A 1 89 ? 10.204 6.059 14.324 1.00 9.28 88 VAL A N 1
ATOM 671 C CA . VAL A 1 89 ? 11.006 7.238 13.997 1.00 9.56 88 VAL A CA 1
ATOM 672 C C . VAL A 1 89 ? 10.828 8.351 15.029 1.00 9.24 88 VAL A C 1
ATOM 673 O O . VAL A 1 89 ? 9.851 8.325 15.790 1.00 9.50 88 VAL A O 1
ATOM 677 N N . GLY A 1 90 ? 11.636 9.431 14.978 1.00 9.27 89 GLY A N 1
ATOM 678 C CA . GLY A 1 90 ? 11.361 10.526 15.869 1.00 9.61 89 GLY A CA 1
ATOM 679 C C . GLY A 1 90 ? 12.349 11.628 15.728 1.00 10.49 89 GLY A C 1
ATOM 680 O O . GLY A 1 90 ? 13.358 11.440 15.096 1.00 11.28 89 GLY A O 1
ATOM 681 N N . SER A 1 91 ? 11.994 12.771 16.288 1.00 10.32 90 SER A N 1
ATOM 682 C CA . SER A 1 91 ? 12.948 13.874 16.428 1.00 11.15 90 SER A CA 1
ATOM 683 C C . SER A 1 91 ? 13.393 14.036 17.841 1.00 12.13 90 SER A C 1
ATOM 684 O O . SER A 1 91 ? 12.628 13.750 18.785 1.00 13.08 90 SER A O 1
ATOM 687 N N . GLY A 1 92 ? 14.633 14.516 17.999 1.00 11.85 91 GLY A N 1
ATOM 688 C CA . GLY A 1 92 ? 15.131 14.786 19.333 1.00 13.15 91 GLY A CA 1
ATOM 689 C C . GLY A 1 92 ? 16.265 15.815 19.314 1.00 11.33 91 GLY A C 1
ATOM 690 O O . GLY A 1 92 ? 16.553 16.448 18.321 1.00 10.85 91 GLY A O 1
ATOM 691 N N . ASP A 1 93 ? 16.821 15.972 20.488 1.00 11.67 92 ASP A N 1
ATOM 692 C CA . ASP A 1 93 ? 17.971 16.887 20.684 1.00 13.09 92 ASP A CA 1
ATOM 693 C C . ASP A 1 93 ? 18.827 16.353 21.751 1.00 13.01 92 ASP A C 1
ATOM 694 O O . ASP A 1 93 ? 18.480 15.355 22.398 1.00 13.89 92 ASP A O 1
ATOM 699 N N . THR A 1 94 ? 20.031 16.942 21.867 1.00 12.95 93 THR A N 1
ATOM 700 C CA . THR A 1 94 ? 21.041 16.441 22.812 1.00 14.81 93 THR A CA 1
ATOM 701 C C . THR A 1 94 ? 21.052 17.203 24.169 1.00 15.47 93 THR A C 1
ATOM 702 O O . THR A 1 94 ? 21.874 16.872 25.052 1.00 17.21 93 THR A O 1
ATOM 706 N N . PHE A 1 95 ? 20.105 18.103 24.373 1.00 14.77 94 PHE A N 1
ATOM 707 C CA . PHE A 1 95 ? 20.210 19.008 25.554 1.00 17.00 94 PHE A CA 1
ATOM 708 C C . PHE A 1 95 ? 20.032 18.236 26.879 1.00 19.98 94 PHE A C 1
ATOM 709 O O . PHE A 1 95 ? 20.587 18.651 27.921 1.00 20.48 94 PHE A O 1
ATOM 717 N N . TYR A 1 96 ? 19.243 17.136 26.851 1.00 19.33 95 TYR A N 1
ATOM 718 C CA . TYR A 1 96 ? 18.965 16.329 28.050 1.00 19.93 95 TYR A CA 1
ATOM 719 C C . TYR A 1 96 ? 19.781 15.010 28.097 1.00 21.27 95 TYR A C 1
ATOM 720 O O . TYR A 1 96 ? 19.599 14.180 28.996 1.00 20.58 95 TYR A O 1
ATOM 729 N N . ASP A 1 97 ? 20.714 14.846 27.149 1.00 20.49 96 ASP A N 1
ATOM 730 C CA . ASP A 1 97 ? 21.615 13.712 27.021 1.00 24.49 96 ASP A CA 1
ATOM 731 C C . ASP A 1 97 ? 20.848 12.390 26.874 1.00 20.71 96 ASP A C 1
ATOM 732 O O . ASP A 1 97 ? 21.358 11.353 27.318 1.00 19.97 96 ASP A O 1
ATOM 737 N N . GLU A 1 98 ? 19.624 12.460 26.296 1.00 17.18 97 GLU A N 1
ATOM 738 C CA . GLU A 1 98 ? 18.785 11.290 26.065 1.00 17.25 97 GLU A CA 1
ATOM 739 C C . GLU A 1 98 ? 18.117 11.389 24.660 1.00 14.61 97 GLU A C 1
ATOM 740 O O . GLU A 1 98 ? 16.901 11.226 24.511 1.00 15.29 97 GLU A O 1
ATOM 746 N N . PHE A 1 99 ? 18.944 11.712 23.663 1.00 14.11 98 PHE A N 1
ATOM 747 C CA . PHE A 1 99 ? 18.555 11.927 22.271 1.00 13.03 98 PHE A CA 1
ATOM 748 C C . PHE A 1 99 ? 17.702 10.802 21.747 1.00 12.51 98 PHE A C 1
ATOM 749 O O . PHE A 1 99 ? 18.143 9.667 21.603 1.00 13.51 98 PHE A O 1
ATOM 757 N N . CYS A 1 100 ? 16.470 11.158 21.442 1.00 11.78 99 CYS A N 1
ATOM 758 C CA . CYS A 1 100 ? 15.540 10.179 20.894 1.00 12.52 99 CYS A CA 1
ATOM 759 C C . CYS A 1 100 ? 15.397 8.911 21.728 1.00 11.98 99 CYS A C 1
ATOM 760 O O . CYS A 1 100 ? 15.017 7.852 21.173 1.00 13.02 99 CYS A O 1
ATOM 763 N N . LYS A 1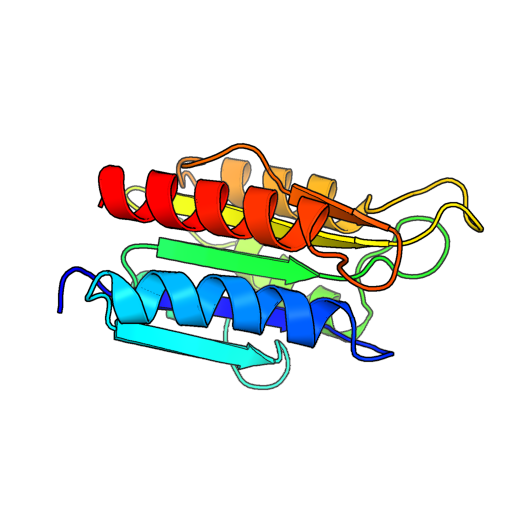 101 ? 15.566 8.963 23.049 1.00 11.99 100 LYS A N 1
ATOM 764 C CA . LYS A 1 101 ? 15.425 7.749 23.843 1.00 12.32 100 LYS A CA 1
ATOM 765 C C . LYS A 1 101 ? 13.981 7.209 23.731 1.00 11.61 100 LYS A C 1
ATOM 766 O O . LYS A 1 101 ? 13.824 6.007 23.804 1.00 11.07 100 LYS A O 1
ATOM 772 N N . ALA A 1 102 ? 12.964 8.054 23.546 1.00 10.98 101 ALA A N 1
ATOM 773 C CA . ALA A 1 102 ? 11.602 7.524 23.385 1.00 10.86 101 ALA A CA 1
ATOM 774 C C . ALA A 1 102 ? 11.483 6.601 22.121 1.00 10.78 101 ALA A C 1
ATOM 775 O O . ALA A 1 102 ? 10.644 5.675 22.118 1.00 11.93 101 ALA A O 1
ATOM 777 N N . VAL A 1 103 ? 12.278 6.869 21.080 1.00 11.50 102 VAL A N 1
ATOM 778 C CA . VAL A 1 103 ? 12.309 6.022 19.851 1.00 11.17 102 VAL A CA 1
ATOM 779 C C . VAL A 1 103 ? 12.790 4.606 20.246 1.00 11.63 102 VAL A C 1
ATOM 780 O O . VAL A 1 103 ? 12.129 3.580 19.912 1.00 11.47 102 VAL A O 1
ATOM 784 N N . ASP A 1 104 ? 13.867 4.545 21.025 1.00 13.17 103 ASP A N 1
ATOM 785 C CA . ASP A 1 104 ? 14.390 3.288 21.512 1.00 13.59 103 ASP A CA 1
ATOM 786 C C . ASP A 1 104 ? 13.369 2.581 22.391 1.00 12.84 103 ASP A C 1
ATOM 787 O O . ASP A 1 104 ? 13.165 1.358 22.278 1.00 11.66 103 ASP A O 1
ATOM 792 N N . ASP A 1 105 ? 12.702 3.320 23.265 1.00 11.89 104 ASP A N 1
ATOM 793 C CA . ASP A 1 105 ? 11.700 2.716 24.152 1.00 12.83 104 ASP A CA 1
ATOM 794 C C . ASP A 1 105 ? 10.510 2.116 23.404 1.00 12.29 104 ASP A C 1
ATOM 795 O O . ASP A 1 105 ? 10.022 1.046 23.758 1.00 12.54 104 ASP A O 1
ATOM 800 N N . PHE A 1 106 ? 10.064 2.805 22.353 1.00 11.79 105 PHE A N 1
ATOM 801 C CA . PHE A 1 106 ? 8.948 2.291 21.516 1.00 10.61 105 PHE A CA 1
ATOM 802 C C . PHE A 1 106 ? 9.412 1.117 20.656 1.00 10.64 105 PHE A C 1
ATOM 803 O O . PHE A 1 106 ? 8.607 0.186 20.393 1.00 11.15 105 PHE A O 1
ATOM 811 N N . ASP A 1 107 ? 10.676 1.119 20.201 1.00 11.03 106 ASP A N 1
ATOM 812 C CA . ASP A 1 107 ? 11.221 -0.069 19.498 1.00 12.62 106 ASP A CA 1
ATOM 813 C C . ASP A 1 107 ? 11.060 -1.297 20.416 1.00 11.92 106 ASP A C 1
ATOM 814 O O . ASP A 1 107 ? 10.548 -2.355 19.996 1.00 13.01 106 ASP A O 1
ATOM 819 N N . ARG A 1 108 ? 11.461 -1.171 21.688 1.00 12.41 107 ARG A N 1
ATOM 820 C CA . ARG A 1 108 ? 11.408 -2.301 22.627 1.00 13.95 107 ARG A CA 1
ATOM 821 C C . ARG A 1 108 ? 10.011 -2.760 22.942 1.00 13.29 107 ARG A C 1
ATOM 822 O O . ARG A 1 108 ? 9.751 -3.970 22.991 1.00 13.96 107 ARG A O 1
ATOM 830 N N . VAL A 1 109 ? 9.086 -1.833 23.151 1.00 12.36 108 VAL A N 1
ATOM 831 C CA . VAL A 1 109 ? 7.718 -2.208 23.389 1.00 11.91 108 VAL A CA 1
ATOM 832 C C . VAL A 1 109 ? 7.105 -2.941 22.204 1.00 10.78 108 VAL A C 1
ATOM 833 O O . VAL A 1 109 ? 6.372 -3.958 22.390 1.00 10.98 108 VAL A O 1
ATOM 837 N N . PHE A 1 110 ? 7.401 -2.492 20.969 1.00 9.67 109 PHE A N 1
ATOM 838 C CA . PHE A 1 110 ? 6.962 -3.240 19.799 1.00 10.47 109 PHE A CA 1
ATOM 839 C C . PHE A 1 110 ? 7.542 -4.701 19.733 1.00 11.49 109 PHE A C 1
ATOM 840 O O . PHE A 1 110 ? 6.771 -5.665 19.455 1.00 12.36 109 PHE A O 1
ATOM 848 N N . VAL A 1 111 ? 8.802 -4.836 20.065 1.00 11.94 110 VAL A N 1
ATOM 849 C CA . VAL A 1 111 ? 9.457 -6.177 20.105 1.00 13.63 110 VAL A CA 1
ATOM 850 C C . VAL A 1 111 ? 8.609 -7.062 21.067 1.00 13.51 110 VAL A C 1
ATOM 851 O O . VAL A 1 111 ? 8.288 -8.233 20.729 1.00 13.87 110 VAL A O 1
ATOM 855 N N . SER A 1 112 ? 8.255 -6.477 22.208 1.00 13.22 111 SER A N 1
ATOM 856 C CA . SER A 1 112 ? 7.524 -7.246 23.264 1.00 13.83 111 SER A CA 1
ATOM 857 C C . SER A 1 112 ? 6.158 -7.764 22.820 1.00 15.48 111 SER A C 1
ATOM 858 O O . SER A 1 112 ? 5.713 -8.762 23.368 1.00 17.02 111 SER A O 1
ATOM 861 N N . THR A 1 113 ? 5.496 -7.121 21.853 1.00 13.60 112 THR A N 1
ATOM 862 C CA . THR A 1 113 ? 4.202 -7.508 21.332 1.00 14.33 112 THR A CA 1
ATOM 863 C C . THR A 1 113 ? 4.250 -8.671 20.331 1.00 15.33 112 THR A C 1
ATOM 864 O O . THR A 1 113 ? 3.200 -9.237 19.998 1.00 16.80 112 THR A O 1
ATOM 868 N N . GLY A 1 114 ? 5.432 -9.053 19.886 1.00 12.92 113 GLY A N 1
ATOM 869 C CA . GLY A 1 114 ? 5.566 -9.994 18.838 1.00 13.99 113 GLY A CA 1
ATOM 870 C C . GLY A 1 114 ? 5.626 -9.503 17.438 1.00 13.73 113 GLY A C 1
ATOM 871 O O . GLY A 1 114 ? 5.867 -10.289 16.544 1.00 14.37 113 GLY A O 1
ATOM 872 N N . ALA A 1 115 ? 5.398 -8.191 17.195 1.00 13.38 114 ALA A N 1
ATOM 873 C CA . ALA A 1 115 ? 5.591 -7.614 15.856 1.00 12.62 114 ALA A CA 1
ATOM 874 C C . ALA A 1 115 ? 7.044 -7.666 15.422 1.00 12.51 114 ALA A C 1
ATOM 875 O O . ALA A 1 115 ? 7.976 -7.748 16.269 1.00 14.17 114 ALA A O 1
ATOM 877 N N . GLU A 1 116 ? 7.253 -7.621 14.104 1.00 12.38 115 GLU A N 1
ATOM 878 C CA . GLU A 1 116 ? 8.619 -7.640 13.543 1.00 13.49 115 GLU A CA 1
ATOM 879 C C . GLU A 1 116 ? 9.062 -6.281 13.029 1.00 12.39 115 GLU A C 1
ATOM 880 O O . GLU A 1 116 ? 8.346 -5.682 12.206 1.00 12.07 115 GLU A O 1
ATOM 886 N N . LYS A 1 117 ? 10.298 -5.858 13.392 1.00 11.7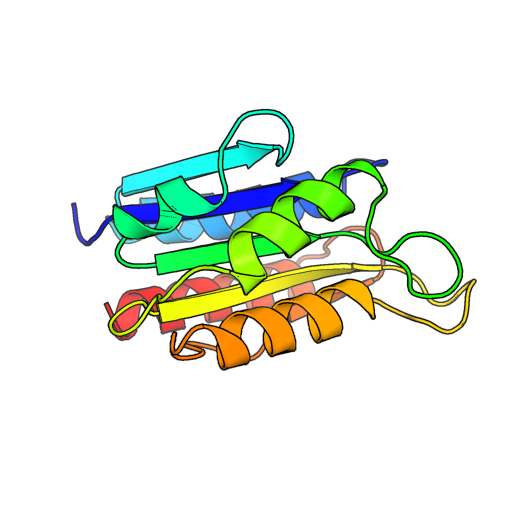0 116 LYS A N 1
ATOM 887 C CA . LYS A 1 117 ? 10.896 -4.589 12.931 1.00 12.02 116 LYS A CA 1
ATOM 888 C C . LYS A 1 117 ? 11.187 -4.695 11.410 1.00 12.44 116 LYS A C 1
ATOM 889 O O . LYS A 1 117 ? 11.980 -5.546 10.993 1.00 12.83 116 LYS A O 1
ATOM 895 N N . GLY A 1 118 ? 10.578 -3.854 10.588 1.00 11.18 117 GLY A N 1
ATOM 896 C CA . GLY A 1 118 ? 10.797 -3.914 9.148 1.00 11.30 117 GLY A CA 1
ATOM 897 C C . GLY A 1 118 ? 11.983 -3.107 8.624 1.00 11.05 117 GLY A C 1
ATOM 898 O O . GLY A 1 118 ? 12.334 -3.257 7.450 1.00 11.76 117 GLY A O 1
ATOM 899 N N . SER A 1 119 ? 12.478 -2.138 9.396 1.00 10.58 118 SER A N 1
ATOM 900 C CA . SER A 1 119 ? 13.556 -1.245 8.966 1.00 11.40 118 SER A CA 1
ATOM 901 C C . SER A 1 119 ? 14.174 -0.593 10.193 1.00 11.57 118 SER A C 1
ATOM 902 O O . SER A 1 119 ? 13.493 -0.426 11.222 1.00 12.91 118 SER A O 1
ATOM 905 N N . GLU A 1 120 ? 15.460 -0.240 10.085 1.00 12.66 119 GLU A N 1
ATOM 906 C CA . GLU A 1 120 ? 16.205 0.415 11.172 1.00 14.14 119 GLU A CA 1
ATOM 907 C C . GLU A 1 120 ? 15.459 1.718 11.607 1.00 12.68 119 GLU A C 1
ATOM 908 O O . GLU A 1 120 ? 14.958 2.477 10.767 1.00 10.34 119 GLU A O 1
ATOM 914 N N . CYS A 1 121 ? 15.413 1.991 12.887 1.00 12.10 120 CYS A N 1
ATOM 915 C CA A CYS A 1 121 ? 14.693 3.207 13.333 0.50 14.40 120 CYS A CA 1
ATOM 916 C CA B CYS A 1 121 ? 14.728 3.232 13.363 0.50 11.78 120 CYS A CA 1
ATOM 917 C C . CYS A 1 121 ? 15.442 4.439 12.802 1.00 13.07 120 CYS A C 1
ATOM 918 O O . CYS A 1 121 ? 16.650 4.390 12.625 1.00 11.03 120 CYS A O 1
ATOM 923 N N . VAL A 1 122 ? 14.704 5.522 12.573 1.00 11.14 121 VAL A N 1
ATOM 924 C CA . VAL A 1 122 ? 15.272 6.772 12.046 1.00 12.37 121 VAL A CA 1
ATOM 925 C C . VAL A 1 122 ? 15.139 7.830 13.127 1.00 12.31 121 VAL A C 1
ATOM 926 O O . VAL A 1 122 ? 14.015 8.210 13.442 1.00 12.52 121 VAL A O 1
ATOM 930 N N . LYS A 1 123 ? 16.264 8.394 13.547 1.00 12.59 122 LYS A N 1
ATOM 931 C CA . LYS A 1 123 ? 16.332 9.453 14.577 1.00 12.96 122 LYS A CA 1
ATOM 932 C C . LYS A 1 123 ? 16.866 10.731 13.895 1.00 12.44 122 LYS A C 1
ATOM 933 O O . LYS A 1 123 ? 17.832 10.656 13.116 1.00 15.51 122 LYS A O 1
ATOM 939 N N . VAL A 1 124 ? 16.119 11.827 14.060 1.00 11.56 123 VAL A N 1
ATOM 940 C CA . VAL A 1 124 ? 16.368 13.103 13.377 1.00 12.77 123 VAL A CA 1
ATOM 941 C C . VAL A 1 124 ? 16.674 14.143 14.467 1.00 12.94 123 VAL A C 1
ATOM 942 O O . VAL A 1 124 ? 15.978 14.263 15.469 1.00 11.69 123 VAL A O 1
ATOM 946 N N . ASP A 1 125 ? 17.726 14.913 14.257 1.00 13.67 124 ASP A N 1
ATOM 947 C CA . ASP A 1 125 ? 18.057 16.013 15.206 1.00 14.62 124 ASP A CA 1
ATOM 948 C C . ASP A 1 125 ? 17.182 17.209 14.876 1.00 14.00 124 ASP A C 1
ATOM 949 O O . ASP A 1 125 ? 17.316 17.788 13.787 1.00 14.42 124 ASP A O 1
ATOM 954 N N . LEU A 1 126 ? 16.236 17.551 15.766 1.00 12.32 125 LEU A N 1
ATOM 955 C CA . LEU A 1 126 ? 15.377 18.710 15.523 1.00 12.85 125 LEU A CA 1
ATOM 956 C C . LEU A 1 126 ? 14.675 18.651 14.168 1.00 15.32 125 LEU A C 1
ATOM 957 O O . LEU A 1 126 ? 13.963 17.605 13.877 1.00 14.15 125 LEU A O 1
ATOM 962 N N . SER A 1 127 ? 14.766 19.683 13.315 1.00 15.76 126 SER A N 1
ATOM 963 C CA . SER A 1 127 ? 13.918 19.628 12.092 1.00 17.92 126 SER A CA 1
ATOM 964 C C . SER A 1 127 ? 14.628 18.790 11.043 1.00 17.69 126 SER A C 1
ATOM 965 O O . SER A 1 127 ? 15.824 18.672 11.059 1.00 19.71 126 SER A O 1
ATOM 968 N N . ALA A 1 128 ? 13.840 18.192 10.162 1.00 18.26 127 ALA A N 1
ATOM 969 C CA . ALA A 1 128 ? 14.383 17.338 9.089 1.00 16.25 127 ALA A CA 1
ATOM 970 C C . ALA A 1 128 ? 14.991 18.175 7.988 1.00 17.26 127 ALA A C 1
ATOM 971 O O . ALA A 1 128 ? 14.345 19.118 7.512 1.00 19.96 127 ALA A O 1
ATOM 973 N N . GLU A 1 129 ? 16.202 17.816 7.587 1.00 16.47 128 GLU A N 1
ATOM 974 C CA . GLU A 1 129 ? 16.873 18.369 6.409 1.00 17.49 128 GLU A CA 1
ATOM 975 C C . GLU A 1 129 ? 16.741 17.317 5.330 1.00 17.87 128 GLU A C 1
ATOM 976 O O . GLU A 1 129 ? 16.202 16.224 5.569 1.00 14.95 128 GLU A O 1
ATOM 982 N N . GLU A 1 130 ? 17.179 17.629 4.101 1.00 17.25 129 GLU A N 1
ATOM 983 C CA . GLU A 1 130 ? 16.995 16.695 2.997 1.00 17.93 129 GLU A CA 1
ATOM 984 C C . GLU A 1 130 ? 17.691 15.331 3.256 1.00 19.41 129 GLU A C 1
ATOM 985 O O . GLU A 1 130 ? 17.127 14.319 2.864 1.00 19.31 129 GLU A O 1
ATOM 991 N N . GLU A 1 131 ? 18.843 15.285 3.922 1.00 18.42 130 GLU A N 1
ATOM 992 C CA . GLU A 1 131 ? 19.495 14.032 4.313 1.00 20.89 130 GLU A CA 1
ATOM 993 C C . GLU A 1 131 ? 18.631 13.123 5.250 1.00 18.43 130 GLU A C 1
ATOM 994 O O . GLU A 1 131 ? 18.567 11.876 5.098 1.00 19.83 130 GLU A O 1
ATOM 1000 N N . ASP A 1 132 ? 17.906 13.780 6.138 1.00 15.43 131 ASP A N 1
ATOM 1001 C CA . ASP A 1 132 ? 16.968 13.086 7.027 1.00 13.76 131 ASP A CA 1
ATOM 1002 C C . ASP A 1 132 ? 15.774 12.644 6.202 1.00 13.50 131 ASP A C 1
ATOM 1003 O O . ASP A 1 132 ? 15.289 11.529 6.401 1.00 11.62 131 ASP A O 1
ATOM 1008 N N . ILE A 1 133 ? 15.257 13.503 5.302 1.00 13.73 132 ILE A N 1
ATOM 1009 C CA . ILE A 1 133 ? 14.159 13.116 4.409 1.00 13.92 132 ILE A CA 1
ATOM 1010 C C . ILE A 1 133 ? 14.490 11.826 3.603 1.00 14.40 132 ILE A C 1
ATOM 1011 O O . ILE A 1 133 ? 13.688 10.870 3.466 1.00 14.62 132 ILE A O 1
ATOM 1016 N N . GLU A 1 134 ? 15.677 11.791 3.060 1.00 14.38 133 GLU A N 1
ATOM 1017 C CA . GLU A 1 134 ? 16.169 10.578 2.346 1.00 16.40 133 GLU A CA 1
ATOM 1018 C C . GLU A 1 134 ? 16.136 9.323 3.252 1.00 14.87 133 GLU A C 1
ATOM 1019 O O . GLU A 1 134 ? 15.688 8.276 2.831 1.00 13.49 133 GLU A O 1
ATOM 1025 N N . ARG A 1 135 ? 16.611 9.436 4.480 1.00 13.85 134 ARG A N 1
ATOM 1026 C CA . ARG A 1 135 ? 16.643 8.302 5.392 1.00 15.13 134 ARG A CA 1
ATOM 1027 C C . ARG A 1 135 ? 15.200 7.832 5.678 1.00 12.78 134 ARG A C 1
ATOM 1028 O O . ARG A 1 135 ? 14.886 6.625 5.739 1.00 12.69 134 ARG A O 1
ATOM 1036 N N . LEU A 1 136 ? 14.321 8.795 5.934 1.00 11.31 135 LEU A N 1
ATOM 1037 C CA . LEU A 1 136 ? 12.921 8.471 6.154 1.00 10.71 135 LEU A CA 1
ATOM 1038 C C . LEU A 1 136 ? 12.286 7.812 4.959 1.00 10.88 135 LEU A C 1
ATOM 1039 O O . LEU A 1 136 ? 11.385 6.915 5.059 1.00 10.43 135 LEU A O 1
ATOM 1044 N N . GLU A 1 137 ? 12.615 8.325 3.783 1.00 11.12 136 GLU A N 1
ATOM 1045 C CA . GLU A 1 137 ? 12.107 7.698 2.533 1.00 11.78 136 GLU A CA 1
ATOM 1046 C C . GLU A 1 137 ? 12.621 6.263 2.337 1.00 10.46 136 GLU A C 1
ATOM 1047 O O . GLU A 1 137 ? 11.817 5.356 2.009 1.00 10.13 136 GLU A O 1
ATOM 1053 N N . GLN A 1 138 ? 13.881 5.992 2.661 1.00 10.45 137 GLN A N 1
ATOM 1054 C CA . GLN A 1 138 ? 14.411 4.642 2.561 1.00 10.52 137 GLN A CA 1
ATOM 1055 C C . GLN A 1 138 ? 13.739 3.694 3.554 1.00 10.63 137 GLN A C 1
ATOM 1056 O O . GLN A 1 138 ? 13.417 2.539 3.205 1.00 9.11 137 GLN A O 1
ATOM 1062 N N . PHE A 1 139 ? 13.499 4.206 4.774 1.00 10.45 138 PHE A N 1
ATOM 1063 C CA . PHE A 1 139 ? 12.676 3.471 5.797 1.00 10.35 138 PHE A CA 1
ATOM 1064 C C . PHE A 1 139 ? 11.304 3.087 5.252 1.00 9.86 138 PHE A C 1
ATOM 1065 O O . PHE A 1 139 ? 10.908 1.940 5.328 1.00 9.78 138 PHE A O 1
ATOM 1073 N N . ALA A 1 140 ? 10.536 4.046 4.702 1.00 9.60 139 ALA A N 1
ATOM 1074 C CA . ALA A 1 140 ? 9.224 3.753 4.142 1.00 9.57 139 ALA A CA 1
ATOM 1075 C C . ALA A 1 140 ? 9.303 2.762 3.000 1.00 9.35 139 ALA A C 1
ATOM 1076 O O . ALA A 1 140 ? 8.512 1.822 2.903 1.00 10.49 139 ALA A O 1
ATOM 1078 N N . GLU A 1 141 ? 10.314 2.928 2.136 1.00 9.55 140 GLU A N 1
ATOM 1079 C CA . GLU A 1 141 ? 10.446 2.038 0.936 1.00 10.18 140 GLU A CA 1
ATOM 1080 C C . GLU A 1 141 ? 10.773 0.575 1.373 1.00 10.42 140 GLU A C 1
ATOM 1081 O O . GLU A 1 141 ? 10.274 -0.400 0.767 1.00 11.17 140 GLU A O 1
ATOM 1087 N N . GLU A 1 142 ? 11.575 0.403 2.444 1.00 10.14 141 GLU A N 1
ATOM 1088 C CA . GLU A 1 142 ? 11.881 -0.927 2.968 1.00 10.76 141 GLU A CA 1
ATOM 1089 C C . GLU A 1 142 ? 10.627 -1.564 3.593 1.00 10.59 141 GLU A C 1
ATOM 1090 O O . GLU A 1 142 ? 10.354 -2.719 3.360 1.00 11.53 141 GLU A O 1
ATOM 1096 N N . LEU A 1 143 ? 9.841 -0.801 4.365 1.00 10.37 142 LEU A N 1
ATOM 1097 C CA . LEU A 1 143 ? 8.569 -1.346 4.857 1.00 10.39 142 LEU A CA 1
ATOM 1098 C C . LEU A 1 143 ? 7.596 -1.773 3.773 1.00 10.71 142 LEU A C 1
ATOM 1099 O O . LEU A 1 143 ? 6.947 -2.838 3.860 1.00 10.56 142 LEU A O 1
ATOM 1104 N N . ALA A 1 144 ? 7.450 -0.906 2.771 1.00 10.11 143 ALA A N 1
ATOM 1105 C CA . ALA A 1 144 ? 6.658 -1.229 1.584 1.00 11.74 143 ALA A CA 1
ATOM 1106 C C . ALA A 1 144 ? 7.176 -2.536 0.931 1.00 11.90 143 ALA A C 1
ATOM 1107 O O . ALA A 1 144 ? 6.386 -3.394 0.524 1.00 15.22 143 ALA A O 1
ATOM 1109 N N . ALA A 1 145 ? 8.476 -2.681 0.768 1.00 11.52 144 ALA A N 1
ATOM 1110 C CA . ALA A 1 145 ? 9.025 -3.885 0.149 1.00 12.40 144 ALA A CA 1
ATOM 1111 C C . ALA A 1 145 ? 8.570 -5.205 0.875 1.00 14.14 144 ALA A C 1
ATOM 1112 O O . ALA A 1 145 ? 8.431 -6.258 0.248 1.00 14.77 144 ALA A O 1
ATOM 1114 N N . LYS A 1 146 ? 8.447 -5.133 2.188 1.00 15.32 145 LYS A N 1
ATOM 1115 C CA . LYS A 1 146 ? 8.214 -6.291 3.066 1.00 18.41 145 LYS A CA 1
ATOM 1116 C C . LYS A 1 146 ? 6.743 -6.628 3.207 1.00 21.10 145 LYS A C 1
ATOM 1117 O O . LYS A 1 146 ? 6.363 -7.765 3.527 1.00 20.99 145 LYS A O 1
ATOM 1123 N N . VAL A 1 147 ? 5.918 -5.609 3.003 1.00 23.75 146 VAL A N 1
ATOM 1124 C CA . VAL A 1 147 ? 4.509 -5.709 2.744 1.00 29.39 146 VAL A CA 1
ATOM 1125 C C . VAL A 1 147 ? 3.678 -5.704 4.029 1.00 37.60 146 VAL A C 1
ATOM 1126 O O . VAL A 1 147 ? 2.886 -4.770 4.235 1.00 37.27 146 VAL A O 1
#

Radius of gyration: 13.71 Å; Cα contacts (8 Å, |Δi|>4): 330; chains: 1; bounding box: 29×33×34 Å

Foldseek 3Di:
DLWEEEEEEDDDPCQLVVLSVLLQVLLVVLPYHYHYYYLLPDALVCLLVGQEYEYEYEAPAQRHGPPSCPRNLVRLLPAADANHEYEYEYEYAPPRPCQPSVRVVVVVSCVNNNHHHQDDYQYHYGHDDVVSSVVSSVSSVSVSVVD

CATH classification: 3.40.50.360

Organism: Streptococcus pneumoniae (strain ATCC BAA-255 / R6) (NCBI:txid171101)

Sequence (147 aa):
GMALAKIVFASMTGNTEEIADIVADKLRDLGLDVDVDECTTVDDASDFLEADIAIVATYTYGDGELPDEMMDFYEDLADLNLNGKIYGVVGSGDTFYDEFCKAVDDFDRVFVSTGAEKGSECCVKVDLSAEEEDIERLEQFAEELAAKV

B-factor: mean 17.25, std 7.8, range [8.78, 57.45]

InterPro domains:
  IPR001094 Flavodoxin-like [PR00369] (5-18)
  IPR001094 Flavodoxin-like [PR00369] (53-64)
  IPR001094 Flavodoxin-like [PR00369] (82-92)
  IPR001226 Flavodoxin, conserved site [PS00201] (6-22)
  IPR008254 Flavodoxin/nitric oxide synthase [PF00258] (6-133)
  IPR008254 Flavodoxin/nitric oxide synthase [PS50902] (4-143)
  IPR010087 Flavodoxin, short chain [TIGR01753] (5-143)
  IPR029039 Flavoprotein-like superfamily [G3DSA:3.40.50.360] (1-147)
  IPR029039 Flavoprotein-like superfamily [SSF52218] (5-145)
  IPR050619 Flavodoxin [PTHR42809] (2-144)

Secondary structure (DSSP, 8-state):
---EEEEEE--SSSHHHHHHHHHHHHHHHTT-EEEEEEGGGS-GGGGGG-SEEEEE---BTTTB--HHHHHHHHHHHT---TT-EEEEEEEE-STTS-TTHHHHHHHHHHHHHT-EE-S--EEEESS--HHHHHHHHHHHHHHHHH-

Nearest PDB structures (foldseek):
  5lji-assembly2_C  TM=9.888E-01  e=1.336E-24  Streptococcus pneumoniae
  5veg-assembly3_C  TM=9.766E-01  e=4.528E-17  Limosilactobacillus reuteri
  6ft1-assembly1_A  TM=9.724E-01  e=4.272E-15  Bacillus cereus
  6gaq-assembly1_A  TM=9.570E-01  e=3.788E-14  Bacillus cereus ATCC 14579
  5wid-assembly2_B  TM=8.284E-01  e=6.575E-09  Methanosarcina acetivorans C2A

Solvent-accessible surface area: 7187 Å² total; per-residue (Å²): 94,90,16,47,0,33,1,6,18,0,23,124,120,37,31,3,74,87,0,0,54,28,0,0,79,47,0,112,121,69,38,8,83,13,53,38,46,63,6,101,94,36,88,1,52,41,2,89,128,2,68,0,1,0,0,0,0,22,26,91,26,104,8,104,26,0,91,58,0,99,101,9,69,100,74,0,49,126,31,116,0,107,72,37,26,2,0,2,0,0,5,10,37,84,151,129,125,54,68,0,86,0,0,61,38,0,20,187,7,0,87,81,2,31,9,115,97,3,11,145,29,14,76,0,80,84,60,19,126,137,120,30,45,87,128,0,47,93,4,0,69,69,0,4,80,112,85